Protein AF-A0A5E6NSV0-F1 (afdb_monomer_lite)

Foldseek 3Di:
DDPPFPWDWDDDVPDPDIFIDTPNHTCRVVCPDPVNVVVCVVQVVDPVSCVVCLVVLLVVQVDPPGDDDDDDCCCPPRCVPDPDDDDDDDDPVVVVVVD

pLDDT: mean 90.67, std 10.01, range [36.94, 98.0]

Structure (mmCIF, N/CA/C/O backbone):
data_AF-A0A5E6NSV0-F1
#
_entry.id   AF-A0A5E6NSV0-F1
#
loop_
_atom_site.group_PDB
_atom_site.id
_atom_site.type_symbol
_atom_site.label_atom_id
_atom_site.label_alt_id
_atom_site.label_comp_id
_atom_site.label_asym_id
_atom_site.label_entity_id
_atom_site.label_seq_id
_atom_site.pdbx_PDB_ins_code
_atom_site.Cartn_x
_atom_site.Cartn_y
_atom_site.Cartn_z
_atom_site.occupancy
_atom_site.B_iso_or_equiv
_atom_site.auth_seq_id
_atom_site.auth_comp_id
_atom_site.auth_asym_id
_atom_site.auth_atom_id
_atom_site.pdbx_PDB_model_num
ATOM 1 N N . MET A 1 1 ? -6.103 -15.842 -21.001 1.00 36.94 1 MET A N 1
ATOM 2 C CA . MET A 1 1 ? -7.440 -15.384 -20.567 1.00 36.94 1 MET A CA 1
ATOM 3 C C . MET A 1 1 ? -7.232 -14.337 -19.476 1.00 36.94 1 MET A C 1
ATOM 5 O O . MET A 1 1 ? -7.121 -14.690 -18.310 1.00 36.94 1 MET A O 1
ATOM 9 N N . HIS A 1 2 ? -7.031 -13.070 -19.852 1.00 44.72 2 HIS A N 1
ATOM 10 C CA . HIS A 1 2 ? -6.840 -11.993 -18.877 1.00 44.72 2 HIS A CA 1
ATOM 11 C C . HIS A 1 2 ? -8.201 -11.648 -18.278 1.00 44.72 2 HIS A C 1
ATOM 13 O O . HIS A 1 2 ? -8.993 -10.951 -18.903 1.00 44.72 2 HIS A O 1
ATOM 19 N N . LYS A 1 3 ? -8.507 -12.175 -17.089 1.00 56.59 3 LYS A N 1
ATOM 20 C CA . LYS A 1 3 ? -9.541 -11.556 -16.260 1.00 56.59 3 LYS A CA 1
ATOM 21 C C . LYS A 1 3 ? -8.995 -10.195 -15.840 1.00 56.59 3 LYS A C 1
ATOM 23 O O . LYS A 1 3 ? -8.009 -10.127 -15.109 1.00 56.59 3 LYS A O 1
ATOM 28 N N . THR A 1 4 ? -9.585 -9.131 -16.364 1.00 73.69 4 THR A N 1
ATOM 29 C CA . THR A 1 4 ? -9.330 -7.770 -15.899 1.00 73.69 4 THR A CA 1
ATOM 30 C C . THR A 1 4 ? -9.773 -7.682 -14.441 1.00 73.69 4 THR A C 1
ATOM 32 O O . THR A 1 4 ? -10.899 -8.052 -14.128 1.00 73.69 4 THR A O 1
ATOM 35 N N . LEU A 1 5 ? -8.883 -7.244 -13.549 1.00 84.06 5 LEU A N 1
ATOM 36 C CA . LEU A 1 5 ? -9.228 -6.966 -12.156 1.00 84.06 5 LEU A CA 1
ATOM 37 C C . LEU A 1 5 ? -10.027 -5.655 -12.114 1.00 84.06 5 LEU A C 1
ATOM 39 O O . LEU A 1 5 ? -9.441 -4.576 -12.277 1.00 84.06 5 LEU A O 1
ATOM 43 N N . ASP A 1 6 ? -11.344 -5.753 -11.939 1.00 90.50 6 ASP A N 1
ATOM 44 C CA . ASP A 1 6 ? -12.220 -4.601 -11.734 1.00 90.50 6 ASP A CA 1
ATOM 45 C C . ASP A 1 6 ? -12.112 -4.141 -10.277 1.00 90.50 6 ASP A C 1
ATOM 47 O O . ASP A 1 6 ? -12.783 -4.657 -9.388 1.00 90.50 6 ASP A O 1
ATOM 51 N N . LEU A 1 7 ? -11.189 -3.212 -10.031 1.00 90.81 7 LEU A N 1
ATOM 52 C CA . LEU A 1 7 ? -10.914 -2.641 -8.718 1.00 90.81 7 LEU A CA 1
ATOM 53 C C . LEU A 1 7 ? -11.049 -1.123 -8.803 1.00 90.81 7 LEU A C 1
ATOM 55 O O . LEU A 1 7 ? -10.271 -0.481 -9.516 1.00 90.81 7 LEU A O 1
ATOM 59 N N . THR A 1 8 ? -12.000 -0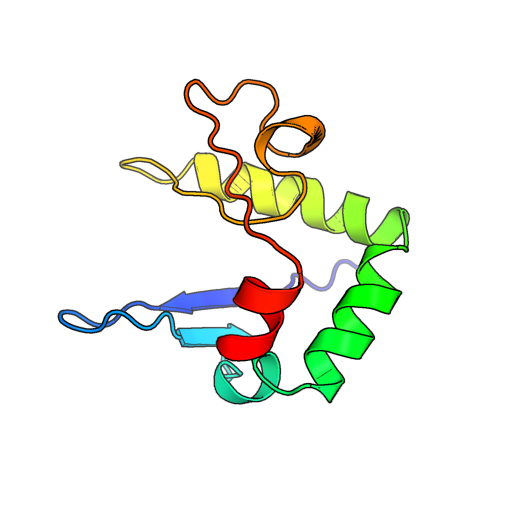.576 -8.049 1.00 91.50 8 THR A N 1
ATOM 60 C CA . THR A 1 8 ? -12.315 0.857 -8.004 1.00 91.50 8 THR A CA 1
ATOM 61 C C . THR A 1 8 ? -12.217 1.382 -6.574 1.00 91.50 8 THR A C 1
ATOM 63 O O . THR A 1 8 ? -12.624 0.713 -5.624 1.00 91.50 8 THR A O 1
ATOM 66 N N . PHE A 1 9 ? -11.710 2.604 -6.430 1.00 90.88 9 PHE A N 1
ATOM 67 C CA . 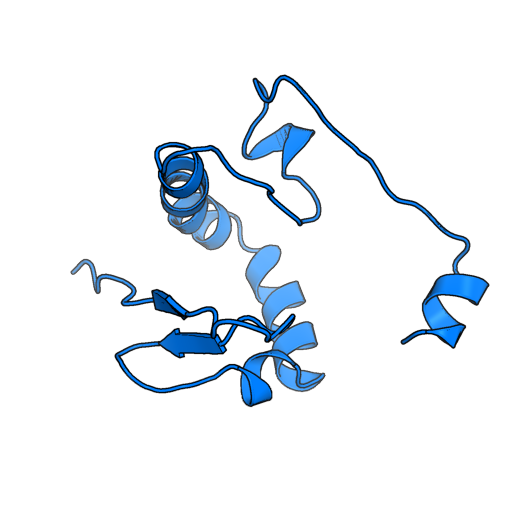PHE A 1 9 ? -11.620 3.325 -5.164 1.00 90.88 9 PHE A CA 1
ATOM 68 C C . PHE A 1 9 ? -12.581 4.510 -5.204 1.00 90.88 9 PHE A C 1
ATOM 70 O O . PHE A 1 9 ? -12.610 5.242 -6.194 1.00 90.88 9 PHE A O 1
ATOM 77 N N . LYS A 1 10 ? -13.380 4.689 -4.152 1.00 91.12 10 LYS A N 1
ATOM 78 C CA . LYS A 1 10 ? -14.298 5.823 -4.014 1.00 91.12 10 LYS A CA 1
ATOM 79 C C . LYS A 1 10 ? -14.011 6.565 -2.719 1.00 91.12 10 LYS A C 1
ATOM 81 O O . LYS A 1 10 ? -13.872 5.944 -1.668 1.00 91.12 10 LYS A O 1
ATOM 86 N N . THR A 1 11 ? -13.961 7.884 -2.811 1.00 87.25 11 THR A N 1
ATOM 87 C CA . THR A 1 11 ? -13.893 8.801 -1.673 1.00 87.25 11 THR A CA 1
ATOM 88 C C . THR A 1 11 ? -15.190 9.594 -1.625 1.00 87.25 11 THR A C 1
ATOM 90 O O . THR A 1 11 ? -15.645 10.080 -2.662 1.00 87.25 11 THR A O 1
ATOM 93 N N . GLU A 1 12 ? -15.788 9.713 -0.446 1.00 84.38 12 GLU A N 1
ATOM 94 C CA . GLU A 1 12 ? -16.966 10.558 -0.235 1.00 84.38 12 GLU A CA 1
ATOM 95 C C . GLU A 1 12 ? -16.528 11.936 0.264 1.00 84.38 12 GLU A C 1
ATOM 97 O O . GLU A 1 12 ? -15.574 12.054 1.035 1.00 84.38 12 GLU A O 1
ATOM 102 N N . GLU A 1 13 ? -17.206 12.987 -0.191 1.00 81.50 13 GLU A N 1
ATOM 103 C CA . GLU A 1 13 ? -16.906 14.356 0.225 1.00 81.50 13 GLU A CA 1
ATOM 104 C C . GLU A 1 13 ? -17.128 14.499 1.740 1.00 81.50 13 GLU A C 1
ATOM 106 O O . GLU A 1 13 ? -18.204 14.198 2.254 1.00 81.50 13 GLU A O 1
ATOM 111 N N . GLY A 1 14 ? -16.083 14.904 2.468 1.00 77.88 14 GLY A N 1
ATOM 112 C CA . GLY A 1 14 ? -16.094 14.984 3.934 1.00 77.88 14 GLY A CA 1
ATOM 113 C C . GLY A 1 14 ? -15.734 13.687 4.673 1.00 77.88 14 GLY A C 1
ATOM 114 O O . GLY A 1 14 ? -15.721 13.692 5.902 1.00 77.88 14 GLY A O 1
ATOM 115 N N . SER A 1 15 ? -15.411 12.599 3.966 1.00 81.12 15 SER A N 1
ATOM 116 C CA . SER A 1 15 ? -14.937 11.346 4.565 1.00 81.12 15 SER A CA 1
ATOM 117 C C . SER A 1 15 ? -13.426 11.181 4.403 1.00 81.12 15 SER A C 1
ATOM 119 O O . SER A 1 15 ? -12.886 11.321 3.307 1.00 81.12 15 SER A O 1
ATOM 121 N N . GLU A 1 16 ? -12.742 10.803 5.484 1.00 77.81 16 GLU A N 1
ATOM 122 C CA . GLU A 1 16 ? -11.330 10.388 5.447 1.00 77.81 16 GLU A CA 1
ATOM 123 C C . GLU A 1 16 ? -11.157 8.935 4.965 1.00 77.81 16 GLU A C 1
ATOM 125 O O . GLU A 1 16 ? -10.039 8.453 4.775 1.00 77.81 16 GLU A O 1
ATOM 130 N N . LEU A 1 17 ? -12.260 8.205 4.771 1.00 82.19 17 LEU A N 1
ATOM 131 C CA . LEU A 1 17 ? -12.234 6.788 4.434 1.00 82.19 17 LEU A CA 1
ATOM 132 C C . LEU A 1 17 ? -12.367 6.559 2.928 1.00 82.19 17 LEU A C 1
ATOM 134 O O . LEU A 1 17 ? -13.301 7.021 2.273 1.00 82.19 17 LEU A O 1
ATOM 138 N N . VAL A 1 18 ? -11.458 5.740 2.400 1.00 90.12 18 VAL A N 1
ATOM 139 C CA . VAL A 1 18 ? -11.536 5.203 1.040 1.00 90.12 18 VAL A CA 1
ATOM 140 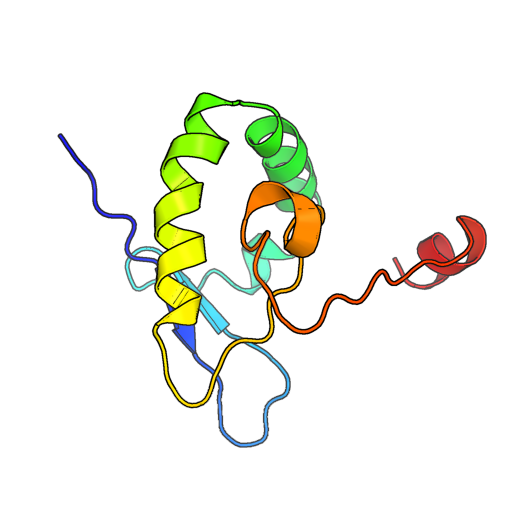C C . VAL A 1 18 ? -12.366 3.920 1.050 1.00 90.12 18 VAL A C 1
ATOM 142 O O . VAL A 1 18 ? -12.031 2.958 1.748 1.00 90.12 18 VAL A O 1
ATOM 145 N N . SER A 1 19 ? -13.417 3.889 0.234 1.00 93.88 19 SER A N 1
ATOM 146 C CA . SER A 1 19 ? -14.200 2.683 -0.034 1.00 93.88 19 SER A CA 1
ATOM 147 C C . SER A 1 19 ? -13.618 1.923 -1.222 1.00 93.88 19 SER A C 1
ATOM 149 O O . SER A 1 19 ? -13.329 2.511 -2.269 1.00 93.88 19 SER A O 1
ATOM 151 N N . VAL A 1 20 ? -13.456 0.610 -1.072 1.00 94.81 20 VAL A N 1
ATOM 152 C CA . VAL A 1 20 ? -12.842 -0.260 -2.083 1.00 94.81 20 VAL A CA 1
ATOM 153 C C . VAL A 1 20 ? -13.896 -1.183 -2.673 1.00 94.81 20 VAL A C 1
ATOM 155 O O . VAL A 1 20 ? -14.586 -1.891 -1.939 1.00 94.81 20 VAL A O 1
ATOM 158 N N . PHE A 1 21 ? -13.991 -1.202 -4.000 1.00 95.75 21 PHE A N 1
ATOM 159 C CA . PHE A 1 21 ? -14.921 -2.039 -4.750 1.00 95.75 21 PHE A CA 1
ATOM 160 C C . PHE A 1 21 ? -14.157 -3.034 -5.621 1.00 95.75 21 PHE A C 1
ATOM 162 O O . PHE A 1 21 ? -13.284 -2.624 -6.383 1.00 95.75 21 PHE A O 1
ATOM 169 N N . LEU A 1 22 ? -14.513 -4.316 -5.528 1.00 95.06 22 LEU A N 1
ATOM 170 C CA . LEU A 1 22 ? -14.014 -5.401 -6.373 1.00 95.06 22 LEU A CA 1
ATOM 171 C C . LEU A 1 22 ? -15.190 -6.027 -7.129 1.00 95.06 22 LEU A C 1
ATOM 173 O O . LEU A 1 22 ? -16.159 -6.455 -6.499 1.00 95.06 22 LEU A O 1
ATOM 177 N N . ASP A 1 23 ? -15.110 -6.076 -8.458 1.00 94.62 23 ASP A N 1
ATOM 178 C CA . ASP A 1 23 ? -16.183 -6.564 -9.338 1.00 94.62 23 ASP A CA 1
ATOM 179 C C . ASP A 1 23 ? -17.542 -5.907 -9.001 1.00 94.62 23 ASP A C 1
ATOM 181 O O . ASP A 1 23 ? -18.572 -6.568 -8.823 1.00 94.62 23 ASP A O 1
ATOM 185 N N . GLY A 1 24 ? -17.520 -4.584 -8.801 1.00 94.38 24 GLY A N 1
ATOM 186 C CA . GLY A 1 24 ? -18.678 -3.775 -8.402 1.00 94.38 24 GLY A CA 1
ATOM 187 C C . GLY A 1 24 ? -19.184 -3.967 -6.963 1.00 94.38 24 GLY A C 1
ATOM 188 O O . GLY A 1 24 ? -20.137 -3.293 -6.571 1.00 94.38 24 GLY A O 1
ATOM 189 N N . ARG A 1 25 ? -18.574 -4.842 -6.152 1.00 95.88 25 ARG A N 1
ATOM 190 C CA . ARG A 1 25 ? -18.979 -5.105 -4.758 1.00 95.88 25 ARG A CA 1
ATOM 191 C C . ARG A 1 25 ? -18.068 -4.390 -3.777 1.00 95.88 25 ARG A C 1
ATOM 193 O O . ARG A 1 25 ? -16.851 -4.474 -3.900 1.00 95.88 25 ARG A O 1
ATOM 200 N N . GLU A 1 26 ? -18.644 -3.730 -2.780 1.00 95.88 26 GLU A N 1
ATOM 201 C CA . GLU A 1 26 ? -17.856 -3.097 -1.724 1.00 95.88 26 GLU A CA 1
ATOM 202 C C . GLU A 1 26 ? -17.188 -4.160 -0.833 1.00 95.88 26 GLU A C 1
ATOM 204 O O . GLU A 1 26 ? -17.854 -5.052 -0.305 1.00 95.88 26 GLU A O 1
ATOM 209 N N . VAL A 1 27 ? -15.868 -4.065 -0.661 1.00 96.38 27 VAL A N 1
ATOM 210 C CA . VAL A 1 27 ? -15.040 -5.023 0.098 1.00 96.38 27 VAL A CA 1
ATOM 211 C C . VAL A 1 27 ? -14.210 -4.360 1.204 1.00 96.38 27 VAL A C 1
ATOM 213 O O . VAL A 1 27 ? -13.413 -5.030 1.862 1.00 96.38 27 VAL A O 1
ATOM 216 N N . SER A 1 28 ? -14.409 -3.061 1.456 1.00 94.44 28 SER A N 1
ATOM 217 C CA . SER A 1 28 ? -13.625 -2.235 2.390 1.00 94.44 28 SER A CA 1
ATOM 218 C C . SER A 1 28 ? -13.446 -2.879 3.771 1.00 94.44 28 SER A C 1
ATOM 220 O O . SER A 1 28 ? -12.341 -2.914 4.308 1.00 94.44 28 SER A O 1
ATOM 222 N N . LYS A 1 29 ? -14.528 -3.426 4.343 1.00 93.88 29 LYS A N 1
ATOM 223 C CA . LYS A 1 29 ? -14.507 -4.066 5.670 1.00 93.88 29 LYS A CA 1
ATOM 224 C C . LYS A 1 29 ? -13.740 -5.385 5.668 1.00 93.88 29 LYS A C 1
ATOM 226 O O . LYS A 1 29 ? -12.967 -5.640 6.582 1.00 93.88 29 LYS A O 1
ATOM 231 N N . THR A 1 30 ? -13.919 -6.203 4.633 1.00 95.50 30 THR A N 1
ATOM 232 C CA . THR A 1 30 ? -13.233 -7.495 4.502 1.00 95.50 30 THR A CA 1
ATOM 233 C C . THR A 1 30 ? -11.723 -7.307 4.406 1.00 95.50 30 THR A C 1
ATOM 235 O O . THR A 1 30 ? -10.982 -8.017 5.081 1.00 95.50 30 THR A O 1
ATOM 238 N N . LEU A 1 31 ? -11.266 -6.302 3.652 1.00 93.62 31 LEU A N 1
ATOM 239 C CA . LEU A 1 31 ? -9.839 -5.996 3.502 1.00 93.62 31 LEU A CA 1
ATOM 240 C C . LEU A 1 31 ? -9.141 -5.632 4.822 1.00 93.62 31 LEU A C 1
ATOM 242 O O . LEU A 1 31 ? -7.932 -5.809 4.924 1.00 93.62 31 LEU A O 1
ATOM 246 N N . ARG A 1 32 ? -9.888 -5.164 5.832 1.00 91.38 32 ARG A N 1
ATOM 247 C CA . ARG A 1 32 ? -9.365 -4.779 7.156 1.00 91.38 32 ARG A CA 1
ATOM 248 C C . ARG A 1 32 ? -9.361 -5.919 8.178 1.00 91.38 32 ARG A C 1
ATOM 250 O O . ARG A 1 32 ? -9.024 -5.699 9.333 1.00 91.38 32 ARG A O 1
ATOM 257 N N . THR A 1 33 ? -9.755 -7.126 7.778 1.00 95.38 33 THR A N 1
ATOM 258 C CA . THR A 1 33 ? -9.718 -8.296 8.665 1.00 95.38 33 THR A CA 1
ATOM 259 C C . THR A 1 33 ? -8.302 -8.852 8.790 1.00 95.38 33 THR A C 1
ATOM 261 O O . THR A 1 33 ? -7.558 -8.893 7.807 1.00 95.38 33 THR A O 1
ATOM 264 N N . GLU A 1 34 ? -7.960 -9.363 9.974 1.00 93.75 34 GLU A N 1
ATOM 265 C CA . GLU A 1 34 ? -6.681 -10.039 10.240 1.00 93.75 34 GLU A CA 1
ATOM 266 C C . GLU A 1 34 ? -6.418 -11.165 9.231 1.00 93.75 34 GLU A C 1
ATOM 268 O O . GLU A 1 34 ? -5.368 -11.205 8.594 1.00 93.75 34 GLU A O 1
ATOM 273 N N . GLN A 1 35 ? -7.429 -12.002 8.974 1.00 95.88 35 GLN A N 1
ATOM 274 C CA . GLN A 1 35 ? -7.361 -13.087 7.994 1.00 95.88 35 GLN A CA 1
ATOM 275 C C . GLN A 1 35 ? -6.944 -12.602 6.595 1.00 95.88 35 GLN A C 1
ATOM 277 O O . GLN A 1 35 ? -6.153 -13.258 5.910 1.00 95.88 35 GLN A O 1
ATOM 282 N N . THR A 1 36 ? -7.472 -11.456 6.153 1.00 96.06 36 THR A N 1
ATOM 283 C CA . THR A 1 36 ? -7.112 -10.892 4.846 1.00 96.06 36 THR A CA 1
ATOM 284 C C . THR A 1 36 ? -5.693 -10.331 4.863 1.00 96.06 36 THR A C 1
ATOM 286 O O . THR A 1 36 ? -4.951 -10.552 3.905 1.00 96.06 36 THR A O 1
ATOM 289 N N . GLY A 1 37 ? -5.280 -9.686 5.959 1.00 93.81 37 GLY A N 1
ATOM 290 C CA . GLY A 1 37 ? -3.908 -9.207 6.153 1.00 93.81 37 GLY A CA 1
ATOM 291 C C . GLY A 1 37 ? -2.870 -10.335 6.123 1.00 93.81 37 GLY A C 1
ATOM 292 O O . GLY A 1 37 ? -1.874 -10.248 5.398 1.00 93.81 37 GLY A O 1
ATOM 293 N N . GLU A 1 38 ? -3.128 -11.437 6.830 1.00 95.00 38 GLU A N 1
ATOM 294 C CA . GLU A 1 38 ? -2.262 -12.621 6.816 1.00 95.00 38 GLU A CA 1
ATOM 295 C C . GLU A 1 38 ? -2.130 -13.225 5.414 1.00 95.00 38 GLU A C 1
ATOM 297 O O . GLU A 1 38 ? -1.030 -13.576 4.970 1.00 95.00 38 GLU A O 1
ATOM 302 N N . MET A 1 39 ? -3.251 -13.348 4.697 1.00 96.31 39 MET A N 1
ATOM 303 C CA . MET A 1 39 ? -3.258 -13.885 3.339 1.00 96.31 39 MET A CA 1
ATOM 304 C C . MET A 1 39 ? -2.516 -12.958 2.371 1.00 96.31 39 MET A C 1
ATOM 306 O O . MET A 1 39 ? -1.725 -13.431 1.552 1.00 96.31 39 MET A O 1
ATOM 310 N N . ALA A 1 40 ? -2.712 -11.643 2.493 1.00 94.38 40 ALA A N 1
ATOM 311 C CA . ALA A 1 40 ? -2.009 -10.649 1.692 1.00 94.38 40 ALA A CA 1
ATOM 312 C C . ALA A 1 40 ? -0.490 -10.740 1.892 1.00 94.38 40 ALA A C 1
ATOM 314 O O . ALA A 1 40 ? 0.246 -10.720 0.908 1.00 94.38 40 ALA A O 1
ATOM 315 N N . SER A 1 41 ? -0.022 -10.930 3.131 1.00 92.50 41 SER A N 1
ATOM 316 C CA . SER A 1 41 ? 1.401 -11.130 3.439 1.00 92.50 41 SER A CA 1
ATOM 317 C C . SER A 1 41 ? 1.984 -12.350 2.711 1.00 92.50 41 SER A C 1
ATOM 319 O O . SER A 1 41 ? 3.021 -12.253 2.050 1.00 92.50 41 SER A O 1
ATOM 321 N N . LYS A 1 42 ? 1.271 -13.485 2.740 1.00 95.69 42 LYS A N 1
ATOM 322 C CA . LYS A 1 42 ? 1.681 -14.721 2.046 1.00 95.69 42 LYS A CA 1
ATOM 323 C C . LYS A 1 42 ? 1.706 -14.544 0.524 1.00 95.69 42 LYS A C 1
ATOM 325 O O . LYS A 1 42 ? 2.664 -14.951 -0.130 1.00 95.69 42 LYS A O 1
ATOM 330 N N . ILE A 1 43 ? 0.675 -13.918 -0.044 1.00 95.12 43 ILE A N 1
ATOM 331 C CA . ILE A 1 43 ? 0.550 -13.700 -1.494 1.00 95.12 43 ILE A CA 1
ATOM 332 C C . ILE A 1 43 ? 1.587 -12.687 -1.999 1.00 95.12 43 ILE A C 1
ATOM 334 O O . ILE A 1 43 ? 2.150 -12.874 -3.078 1.00 95.12 43 ILE A O 1
ATOM 338 N N . ALA A 1 44 ? 1.885 -11.642 -1.223 1.00 92.25 44 ALA A N 1
ATOM 339 C CA . ALA A 1 44 ? 2.830 -10.592 -1.600 1.00 92.25 44 ALA A CA 1
ATOM 340 C C . ALA A 1 44 ? 4.277 -11.090 -1.737 1.00 92.25 44 ALA A C 1
ATOM 342 O O . ALA A 1 44 ? 5.075 -10.420 -2.391 1.00 92.25 44 ALA A O 1
ATOM 343 N N . ALA A 1 45 ? 4.622 -12.253 -1.174 1.00 94.31 45 ALA A N 1
ATOM 344 C CA . ALA A 1 45 ? 5.917 -12.901 -1.382 1.00 94.31 45 ALA A CA 1
ATOM 345 C C . ALA A 1 45 ? 6.040 -13.581 -2.764 1.00 94.31 45 ALA A C 1
ATOM 347 O O . ALA A 1 45 ? 7.144 -13.903 -3.206 1.00 94.31 45 ALA A O 1
ATOM 348 N N . ILE A 1 46 ? 4.927 -13.793 -3.475 1.00 96.06 46 ILE A N 1
ATOM 349 C CA . ILE A 1 46 ? 4.909 -14.484 -4.766 1.00 96.06 46 ILE A CA 1
ATOM 350 C C . ILE A 1 46 ? 5.301 -13.505 -5.881 1.00 96.06 46 ILE A C 1
ATOM 352 O O . ILE A 1 46 ? 4.522 -12.640 -6.285 1.00 96.06 46 ILE A O 1
ATOM 356 N N . GLY A 1 47 ? 6.506 -13.674 -6.434 1.00 93.75 47 GLY A N 1
ATOM 357 C CA . GLY A 1 47 ? 7.081 -12.760 -7.431 1.00 93.75 47 GLY A CA 1
ATOM 358 C C . GLY A 1 47 ? 6.204 -12.521 -8.666 1.00 93.75 47 GLY A C 1
ATOM 359 O O . GLY A 1 47 ? 6.053 -11.380 -9.097 1.00 93.75 47 GLY A O 1
ATOM 360 N N . VAL A 1 48 ? 5.558 -13.564 -9.200 1.00 93.38 48 VAL A N 1
ATOM 361 C CA . VAL A 1 48 ? 4.667 -13.422 -10.369 1.00 93.38 48 VAL A CA 1
ATOM 362 C C . VAL A 1 48 ? 3.419 -12.589 -10.067 1.00 93.38 48 VAL A C 1
ATOM 364 O O . VAL A 1 48 ? 2.950 -11.861 -10.938 1.00 93.38 48 VAL A O 1
ATOM 367 N N . VAL A 1 49 ? 2.914 -12.629 -8.829 1.00 92.19 49 VAL A N 1
ATOM 368 C CA . VAL A 1 49 ? 1.780 -11.795 -8.407 1.00 92.19 49 VAL A CA 1
ATOM 369 C C . VAL A 1 49 ? 2.216 -10.336 -8.313 1.00 92.19 49 VAL A C 1
ATOM 371 O O . VAL A 1 49 ? 1.545 -9.459 -8.854 1.00 92.19 49 VAL A O 1
ATOM 374 N N . ARG A 1 50 ? 3.383 -10.075 -7.708 1.00 93.94 50 ARG A N 1
ATOM 375 C CA . ARG A 1 50 ? 3.965 -8.725 -7.643 1.00 93.94 50 ARG A CA 1
ATOM 376 C C . ARG A 1 50 ? 4.165 -8.133 -9.038 1.00 93.94 50 ARG A C 1
ATOM 378 O O . ARG A 1 50 ? 3.757 -7.001 -9.285 1.00 93.94 50 ARG A O 1
ATOM 385 N N . GLY A 1 51 ? 4.737 -8.913 -9.958 1.00 92.31 51 GLY A N 1
ATOM 386 C CA . GLY A 1 51 ? 4.949 -8.500 -11.346 1.00 92.31 51 GLY A CA 1
ATOM 387 C C . GLY A 1 51 ? 3.643 -8.156 -12.065 1.00 92.31 51 GLY A C 1
ATOM 388 O O . GLY A 1 51 ? 3.570 -7.134 -12.744 1.00 92.31 51 GLY A O 1
ATOM 389 N N . ALA A 1 52 ? 2.587 -8.948 -11.855 1.00 90.81 52 ALA A N 1
ATOM 390 C CA . ALA A 1 52 ? 1.272 -8.684 -12.438 1.00 90.81 52 ALA A CA 1
ATOM 391 C C . ALA A 1 52 ? 0.618 -7.389 -11.911 1.00 90.81 52 ALA A C 1
ATOM 393 O O . ALA A 1 52 ? -0.131 -6.740 -12.641 1.00 90.81 52 ALA A O 1
ATOM 394 N N . LEU A 1 53 ? 0.904 -6.997 -10.665 1.00 92.88 53 LEU A N 1
ATOM 395 C CA . LEU A 1 53 ? 0.352 -5.789 -10.040 1.00 92.88 53 LEU A CA 1
ATOM 396 C C . LEU A 1 53 ? 1.204 -4.532 -10.258 1.00 92.88 53 LEU A C 1
ATOM 398 O O . LEU A 1 53 ? 0.705 -3.428 -10.041 1.00 92.88 53 LEU A O 1
ATOM 402 N N . LEU A 1 54 ? 2.472 -4.666 -10.658 1.00 93.81 54 LEU A N 1
ATOM 403 C CA . LEU A 1 54 ? 3.403 -3.538 -10.771 1.00 93.81 54 LEU A CA 1
ATOM 404 C C . LEU A 1 54 ? 2.905 -2.480 -11.759 1.00 93.81 54 LEU A C 1
ATOM 406 O O . LEU A 1 54 ? 2.775 -1.312 -11.399 1.00 93.81 54 LEU A O 1
ATOM 410 N N . LYS A 1 55 ? 2.563 -2.901 -12.984 1.00 91.50 55 LYS A N 1
ATOM 411 C CA . LYS A 1 55 ? 2.081 -1.977 -14.018 1.00 91.50 55 LYS A CA 1
ATOM 412 C C . LYS A 1 55 ? 0.809 -1.257 -13.570 1.00 91.50 55 LYS A C 1
ATOM 414 O O . LYS A 1 55 ? 0.725 -0.042 -13.690 1.00 91.50 55 LYS A O 1
ATOM 419 N N . ARG A 1 56 ? -0.122 -1.992 -12.951 1.00 89.81 56 ARG A N 1
ATOM 420 C CA . ARG A 1 56 ? -1.360 -1.416 -12.417 1.00 89.81 56 ARG A CA 1
ATOM 421 C C . ARG A 1 56 ? -1.082 -0.316 -11.394 1.00 89.81 56 ARG A C 1
ATOM 423 O O . ARG A 1 56 ? -1.723 0.720 -11.461 1.00 89.81 56 ARG A O 1
ATOM 430 N N . GLN A 1 57 ? -0.152 -0.530 -10.463 1.00 94.06 57 GLN A N 1
ATOM 431 C CA . GLN A 1 57 ? 0.223 0.491 -9.478 1.00 94.06 57 GLN A CA 1
ATOM 432 C C . GLN A 1 57 ? 0.827 1.723 -10.157 1.00 94.06 57 GLN A C 1
ATOM 434 O O . GLN A 1 57 ? 0.434 2.841 -9.847 1.00 94.06 57 GLN A O 1
ATOM 439 N N . GLN A 1 58 ? 1.722 1.525 -11.126 1.00 94.69 58 GLN A N 1
ATOM 440 C CA . GLN A 1 58 ? 2.347 2.626 -11.863 1.00 94.69 58 GLN A CA 1
ATOM 441 C C . GLN A 1 58 ? 1.339 3.472 -12.648 1.00 94.69 58 GLN A C 1
ATOM 443 O O . GLN A 1 58 ? 1.510 4.687 -12.759 1.00 94.69 58 GLN A O 1
ATOM 448 N N . ASP A 1 59 ? 0.268 2.854 -13.147 1.00 92.50 59 ASP A N 1
ATOM 449 C CA . ASP A 1 59 ? -0.789 3.555 -13.876 1.00 92.50 59 ASP A CA 1
ATOM 450 C C . ASP A 1 59 ? -1.553 4.559 -12.991 1.00 92.50 59 ASP A C 1
ATOM 452 O O . ASP A 1 59 ? -2.039 5.563 -13.507 1.00 92.50 59 ASP A O 1
ATOM 456 N N . PHE A 1 60 ? -1.579 4.386 -11.659 1.00 90.81 60 PHE A N 1
ATOM 457 C CA . PHE A 1 60 ? -2.177 5.382 -10.755 1.00 90.81 60 PHE A CA 1
ATOM 458 C C . PHE A 1 60 ? -1.446 6.726 -10.777 1.00 90.81 60 PHE A C 1
ATOM 460 O O . PHE A 1 60 ? -2.079 7.755 -10.554 1.00 90.81 60 PHE A O 1
ATOM 467 N N . ALA A 1 61 ? -0.140 6.740 -11.063 1.00 92.31 61 ALA A N 1
ATOM 468 C CA . ALA A 1 61 ? 0.635 7.980 -11.115 1.00 92.31 61 ALA A CA 1
ATOM 469 C C . ALA A 1 61 ? 0.332 8.826 -12.362 1.00 92.31 61 ALA A C 1
ATOM 471 O O . ALA A 1 61 ? 0.763 9.972 -12.433 1.00 92.31 61 ALA A O 1
ATOM 472 N N . GLN A 1 62 ? -0.402 8.279 -13.339 1.00 90.00 62 GLN A N 1
ATOM 473 C CA . GLN A 1 62 ? -0.852 9.029 -14.516 1.00 90.00 62 GLN A CA 1
ATOM 474 C C . GLN A 1 62 ? -2.076 9.908 -14.219 1.00 90.00 62 GLN A C 1
ATOM 476 O O . GLN A 1 62 ? -2.427 10.766 -15.029 1.00 90.00 62 GLN A O 1
ATOM 481 N N . ASN A 1 63 ? -2.736 9.702 -13.075 1.00 86.31 63 ASN A N 1
ATOM 482 C CA . ASN A 1 63 ? -3.894 10.492 -12.681 1.00 86.31 63 ASN A CA 1
ATOM 483 C C . ASN A 1 63 ? -3.469 11.881 -12.189 1.00 86.31 63 ASN A C 1
ATOM 485 O O . ASN A 1 63 ? -2.481 12.038 -11.469 1.00 86.31 63 ASN A O 1
ATOM 489 N N . THR A 1 64 ? -4.250 12.896 -12.549 1.00 87.31 64 THR A N 1
ATOM 490 C CA . THR A 1 64 ? -4.070 14.270 -12.075 1.00 87.31 64 THR A CA 1
ATOM 491 C C . THR A 1 64 ? -4.843 14.507 -10.770 1.00 87.31 64 THR A C 1
ATOM 493 O O . THR A 1 64 ? -5.846 13.836 -10.523 1.00 87.31 64 THR A O 1
ATOM 496 N N . PRO A 1 65 ? -4.413 15.459 -9.916 1.00 92.00 65 PRO A N 1
ATOM 497 C CA . PRO A 1 65 ? -3.236 16.331 -10.048 1.00 92.00 65 PRO A CA 1
ATOM 498 C C . PRO A 1 65 ? -1.911 15.677 -9.610 1.00 92.00 65 PRO A C 1
ATOM 500 O O . PRO A 1 65 ? -0.860 16.304 -9.715 1.00 92.00 65 PRO A O 1
ATOM 503 N N . GLY A 1 66 ? -1.950 14.440 -9.120 1.00 90.69 66 GLY A N 1
ATOM 504 C CA . GLY A 1 66 ? -0.793 13.687 -8.648 1.00 90.69 66 GLY A CA 1
ATOM 505 C C . GLY A 1 66 ? -1.224 12.495 -7.793 1.00 90.69 66 GLY A C 1
ATOM 506 O O . GLY A 1 66 ? -2.416 12.221 -7.657 1.00 90.69 66 GLY A O 1
ATOM 507 N N . LEU A 1 67 ? -0.255 11.797 -7.198 1.00 93.94 67 LEU A N 1
ATOM 508 C CA . LEU A 1 67 ? -0.490 10.587 -6.410 1.00 93.94 67 LEU A CA 1
ATOM 509 C C . LEU A 1 67 ? 0.297 10.618 -5.097 1.00 93.94 67 LEU A C 1
ATOM 511 O O . LEU A 1 67 ? 1.504 10.856 -5.097 1.00 93.94 67 LEU A O 1
ATOM 515 N N . VAL A 1 68 ? -0.380 10.282 -3.998 1.00 93.69 68 VAL A N 1
ATOM 516 C CA . VAL A 1 68 ? 0.262 9.811 -2.765 1.00 93.69 68 VAL A CA 1
ATOM 517 C C . VAL A 1 68 ? 0.175 8.288 -2.764 1.00 93.69 68 VAL A C 1
ATOM 519 O O . VAL A 1 68 ? -0.919 7.733 -2.826 1.00 93.69 68 VAL A O 1
ATOM 522 N N . ALA A 1 69 ? 1.326 7.616 -2.735 1.00 95.38 69 ALA A N 1
ATOM 523 C CA . ALA A 1 69 ? 1.411 6.160 -2.725 1.00 95.38 69 ALA A CA 1
ATOM 524 C C . ALA A 1 69 ? 1.931 5.673 -1.368 1.00 95.38 69 ALA A C 1
ATOM 526 O O . ALA A 1 69 ? 3.067 5.973 -0.999 1.00 95.38 69 ALA A O 1
ATOM 527 N N . ASP A 1 70 ? 1.106 4.908 -0.654 1.00 94.94 70 ASP A N 1
ATOM 528 C CA . ASP A 1 70 ? 1.460 4.256 0.609 1.00 94.94 70 ASP A CA 1
ATOM 529 C C . ASP A 1 70 ? 1.737 2.759 0.384 1.00 94.94 70 ASP A C 1
ATOM 531 O O . ASP A 1 70 ? 1.024 2.078 -0.359 1.00 94.94 70 ASP A O 1
ATOM 535 N N . GLY A 1 71 ? 2.802 2.248 0.999 1.00 94.25 71 GLY A N 1
ATOM 536 C CA . GLY A 1 71 ? 3.228 0.859 0.887 1.00 94.25 71 GLY A CA 1
ATOM 537 C C . GLY A 1 71 ? 4.687 0.635 1.294 1.00 94.25 71 GLY A C 1
ATOM 538 O O . GLY A 1 71 ? 5.412 1.558 1.657 1.00 94.25 71 GLY A O 1
ATOM 539 N N . ARG A 1 72 ? 5.149 -0.621 1.228 1.00 94.75 72 ARG A N 1
ATOM 540 C CA . ARG A 1 72 ? 6.478 -1.009 1.748 1.00 94.75 72 ARG A CA 1
ATOM 541 C C . ARG A 1 72 ? 7.653 -0.669 0.830 1.00 94.75 72 ARG A C 1
ATOM 543 O O . ARG A 1 72 ? 8.764 -0.483 1.311 1.00 94.75 72 ARG A O 1
ATOM 550 N N . ASP A 1 73 ? 7.424 -0.627 -0.475 1.00 96.06 73 ASP A N 1
ATOM 551 C CA . ASP A 1 73 ? 8.460 -0.546 -1.511 1.00 96.06 73 ASP A CA 1
ATOM 552 C C . ASP A 1 73 ? 8.114 0.460 -2.620 1.00 96.06 73 ASP A C 1
ATOM 554 O O . ASP A 1 73 ? 8.628 0.391 -3.741 1.00 96.06 73 ASP A O 1
ATOM 558 N N . MET A 1 74 ? 7.263 1.437 -2.295 1.00 97.75 74 MET A N 1
ATOM 559 C CA . MET A 1 74 ? 6.809 2.455 -3.243 1.00 97.75 74 MET A CA 1
ATOM 560 C C . MET A 1 74 ? 7.981 3.251 -3.822 1.00 97.75 74 MET A C 1
ATOM 562 O O . MET A 1 74 ? 8.072 3.410 -5.032 1.00 97.75 74 MET A O 1
ATOM 566 N N . GLY A 1 75 ? 8.922 3.697 -2.984 1.00 97.06 75 GLY A N 1
ATOM 567 C CA . GLY A 1 75 ? 10.061 4.514 -3.422 1.00 97.06 75 GLY A CA 1
ATOM 568 C C . GLY A 1 75 ? 11.283 3.737 -3.932 1.00 97.06 75 GLY A C 1
ATOM 569 O O . GLY A 1 75 ? 12.211 4.357 -4.458 1.00 97.06 75 GLY A O 1
ATOM 570 N N . THR A 1 76 ? 11.320 2.413 -3.755 1.00 97.00 76 THR A N 1
ATOM 571 C CA . THR A 1 76 ? 12.479 1.560 -4.089 1.00 97.00 76 THR A CA 1
ATOM 572 C C . THR A 1 76 ? 12.221 0.615 -5.257 1.00 97.00 76 THR A C 1
ATOM 574 O O . THR A 1 76 ? 13.174 0.228 -5.926 1.00 97.00 76 THR A O 1
ATOM 577 N N . VAL A 1 77 ? 10.96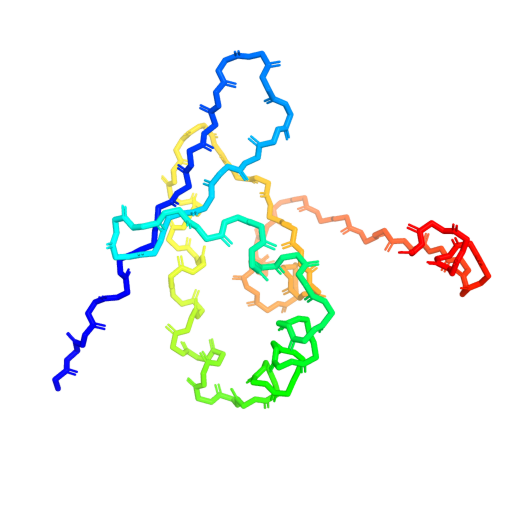0 0.255 -5.519 1.00 96.25 77 VAL A N 1
ATOM 578 C CA . VAL A 1 77 ? 10.581 -0.686 -6.585 1.00 96.25 77 VAL A CA 1
ATOM 579 C C . VAL A 1 77 ? 9.528 -0.087 -7.512 1.00 96.25 77 VAL A C 1
ATOM 581 O O . VAL A 1 77 ? 9.699 -0.125 -8.728 1.00 96.25 77 VAL A O 1
ATOM 584 N N . VAL A 1 78 ? 8.435 0.460 -6.968 1.00 97.25 78 VAL A N 1
ATOM 585 C CA . VAL A 1 78 ? 7.277 0.855 -7.793 1.00 97.25 78 VAL A CA 1
ATOM 586 C C . VAL A 1 78 ? 7.517 2.182 -8.521 1.00 97.25 78 VAL A C 1
ATOM 588 O O . VAL A 1 78 ? 7.344 2.259 -9.739 1.00 97.25 78 VAL A O 1
ATOM 591 N N . PHE A 1 79 ? 7.964 3.199 -7.785 1.00 97.56 79 PHE A N 1
ATOM 592 C CA . PHE A 1 79 ? 8.191 4.574 -8.233 1.00 97.56 79 PHE A CA 1
ATOM 593 C C . PHE A 1 79 ? 9.615 5.025 -7.884 1.00 97.56 79 PHE A C 1
ATOM 595 O O . PHE A 1 79 ? 9.841 5.913 -7.059 1.00 97.56 79 PHE A O 1
ATOM 602 N N . VAL A 1 80 ? 10.606 4.394 -8.516 1.00 97.19 80 VAL A N 1
ATOM 603 C CA . VAL A 1 80 ? 12.032 4.704 -8.293 1.00 97.19 80 VAL A CA 1
ATOM 604 C C . VAL A 1 80 ? 12.356 6.165 -8.627 1.00 97.19 80 VAL A C 1
ATOM 606 O O . VAL A 1 80 ? 13.140 6.788 -7.918 1.00 97.19 80 VAL A O 1
ATOM 609 N N . GLU A 1 81 ? 11.669 6.744 -9.608 1.00 96.06 81 GLU A N 1
ATOM 610 C CA . GLU A 1 81 ? 11.849 8.138 -10.038 1.00 96.06 81 GLU A CA 1
ATOM 611 C C . GLU A 1 81 ? 10.939 9.137 -9.292 1.00 96.06 81 GLU A C 1
ATOM 613 O O . GLU A 1 81 ? 10.810 10.286 -9.711 1.00 96.06 81 GLU A O 1
ATOM 618 N N . ALA A 1 82 ? 10.265 8.726 -8.206 1.00 97.12 82 ALA A N 1
ATOM 619 C CA . ALA A 1 82 ? 9.413 9.638 -7.441 1.00 97.12 82 ALA A CA 1
ATOM 620 C C . ALA A 1 82 ? 10.233 10.829 -6.899 1.00 97.12 82 ALA A C 1
ATOM 622 O O . ALA A 1 82 ? 11.244 10.601 -6.224 1.00 97.12 82 ALA A O 1
ATOM 623 N N . PRO A 1 83 ? 9.789 12.084 -7.123 1.00 96.44 83 PRO A N 1
ATOM 624 C CA . PRO A 1 83 ? 10.533 13.272 -6.699 1.00 96.44 83 PRO A CA 1
ATOM 625 C C . PRO A 1 83 ? 10.570 13.435 -5.174 1.00 96.44 83 PRO A C 1
ATOM 627 O O . PRO A 1 83 ? 11.497 14.038 -4.640 1.00 96.44 83 PRO A O 1
ATOM 630 N N . PHE A 1 84 ? 9.584 12.874 -4.467 1.00 97.19 84 PHE A N 1
ATOM 631 C CA . PHE A 1 84 ? 9.493 12.888 -3.010 1.00 97.19 84 PHE A CA 1
ATOM 632 C C . PHE A 1 84 ? 9.287 11.468 -2.486 1.00 97.19 84 PHE A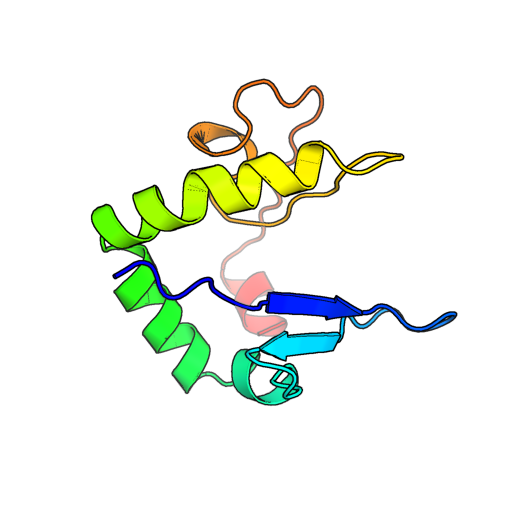 C 1
ATOM 634 O O . PHE A 1 84 ? 8.444 10.728 -2.992 1.00 97.19 84 PHE A O 1
ATOM 641 N N . LYS A 1 85 ? 10.059 11.091 -1.461 1.00 98.00 85 LYS A N 1
ATOM 642 C CA . LYS A 1 85 ? 9.996 9.777 -0.810 1.00 98.00 85 LYS A CA 1
ATOM 643 C C . LYS A 1 85 ? 10.070 9.968 0.698 1.00 98.00 85 LYS A C 1
ATOM 645 O O . LYS A 1 85 ? 10.984 10.625 1.188 1.00 98.00 85 LYS A O 1
ATOM 650 N N . VAL A 1 86 ? 9.123 9.379 1.420 1.00 97.88 86 VAL A N 1
ATOM 651 C CA . VAL A 1 86 ? 9.062 9.420 2.884 1.00 97.88 86 VAL A CA 1
ATOM 652 C C . VAL A 1 86 ? 9.123 7.989 3.403 1.00 97.88 86 VAL A C 1
ATOM 654 O O . VAL A 1 86 ? 8.423 7.119 2.892 1.00 97.88 86 VAL A O 1
ATOM 657 N N . PHE A 1 87 ? 9.965 7.744 4.407 1.00 97.12 87 PHE A N 1
ATOM 658 C CA . PHE A 1 87 ? 10.004 6.480 5.138 1.00 97.12 87 PHE A CA 1
ATOM 659 C C . PHE A 1 87 ? 9.581 6.743 6.581 1.00 97.12 87 PHE A C 1
ATOM 661 O O . PHE A 1 87 ? 10.328 7.352 7.348 1.00 97.12 87 PHE A O 1
ATOM 668 N N . LEU A 1 88 ? 8.366 6.322 6.929 1.00 95.81 88 LEU A N 1
ATOM 669 C CA . LEU A 1 88 ? 7.837 6.447 8.281 1.00 95.81 88 LEU A CA 1
ATOM 670 C C . LEU A 1 88 ? 8.253 5.226 9.109 1.00 95.81 88 LEU A C 1
ATOM 672 O O . LEU A 1 88 ? 8.052 4.087 8.691 1.00 95.81 88 LEU A O 1
ATOM 676 N N . THR A 1 89 ? 8.833 5.467 10.282 1.00 94.94 89 THR A N 1
ATOM 677 C CA . THR A 1 89 ? 9.284 4.422 11.206 1.00 94.94 89 THR A CA 1
ATOM 678 C C . THR A 1 89 ? 8.865 4.757 12.631 1.00 94.94 89 THR A C 1
ATOM 680 O O . THR A 1 89 ? 8.721 5.925 12.981 1.00 94.94 89 THR A O 1
ATOM 683 N N . ALA A 1 90 ? 8.697 3.726 13.449 1.00 94.88 90 ALA A N 1
ATOM 684 C CA . ALA A 1 90 ? 8.388 3.812 14.870 1.00 94.88 90 ALA A CA 1
ATOM 685 C C . ALA A 1 90 ? 8.977 2.581 15.579 1.00 94.88 90 ALA A C 1
ATOM 687 O O . ALA A 1 90 ? 9.331 1.595 14.916 1.00 94.88 90 ALA A O 1
ATOM 688 N N . SER A 1 91 ? 9.105 2.626 16.907 1.00 95.19 91 SER A N 1
ATOM 689 C CA . SER A 1 91 ? 9.529 1.453 17.678 1.00 95.19 91 SER A CA 1
ATOM 690 C C . SER A 1 91 ? 8.510 0.313 17.541 1.00 95.19 91 SER A C 1
ATOM 692 O O . SER A 1 91 ? 7.372 0.510 17.109 1.00 95.19 91 SER A O 1
ATOM 694 N N . SER A 1 92 ? 8.922 -0.916 17.851 1.00 92.69 92 SER A N 1
ATOM 695 C CA . SER A 1 92 ? 7.997 -2.056 17.798 1.00 92.69 92 SER A CA 1
ATOM 696 C C . SER A 1 92 ? 6.908 -1.943 18.861 1.00 92.69 92 SER A C 1
ATOM 698 O O . SER A 1 92 ? 5.784 -2.360 18.607 1.00 92.69 92 SER A O 1
ATOM 700 N N . GLU A 1 93 ? 7.242 -1.347 20.003 1.00 93.75 93 GLU A N 1
ATOM 701 C CA . GLU A 1 93 ? 6.331 -1.065 21.106 1.00 93.75 93 GLU A CA 1
ATOM 702 C C . GLU A 1 93 ? 5.240 -0.079 20.673 1.00 93.75 93 GLU A C 1
ATOM 704 O O . GLU A 1 93 ? 4.062 -0.385 20.831 1.00 93.75 93 GLU A O 1
ATOM 709 N N . GLU A 1 94 ? 5.615 1.037 20.036 1.00 93.81 94 GLU A N 1
ATOM 710 C CA . GLU A 1 94 ? 4.658 2.041 19.547 1.00 93.81 94 GLU A CA 1
ATOM 711 C C . GLU A 1 94 ? 3.702 1.435 18.511 1.00 93.81 94 GLU A C 1
ATOM 713 O O . GLU A 1 94 ? 2.487 1.585 18.589 1.00 93.81 94 GLU A O 1
ATOM 718 N N . ARG A 1 95 ? 4.236 0.643 17.572 1.00 88.38 95 ARG A N 1
ATOM 719 C CA . ARG A 1 95 ? 3.412 -0.018 16.546 1.00 88.38 95 ARG A CA 1
ATOM 720 C C . ARG A 1 95 ? 2.455 -1.063 17.112 1.00 88.38 95 ARG A C 1
ATOM 722 O O . ARG A 1 95 ? 1.488 -1.382 16.434 1.00 88.38 95 ARG A O 1
ATOM 729 N N . ALA A 1 96 ? 2.755 -1.646 18.272 1.00 85.12 96 ALA A N 1
ATOM 730 C CA . ALA A 1 96 ? 1.886 -2.624 18.921 1.00 85.12 96 ALA A CA 1
ATOM 731 C C . ALA A 1 96 ? 0.778 -1.961 19.748 1.00 85.12 96 ALA A C 1
ATOM 733 O O . ALA A 1 96 ? -0.260 -2.576 19.960 1.00 85.12 96 ALA A O 1
ATOM 734 N N . GLN A 1 97 ? 0.995 -0.730 20.216 1.00 88.12 97 GLN A N 1
ATOM 735 C CA . GLN A 1 97 ? -0.006 0.037 20.954 1.00 88.12 97 GLN A CA 1
ATOM 736 C C . GLN A 1 97 ? -1.167 0.494 20.055 1.00 88.12 97 GLN A C 1
ATOM 738 O O . G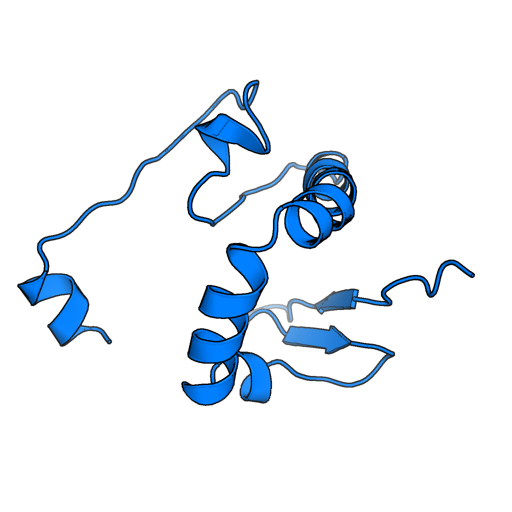LN A 1 97 ? -2.308 0.517 20.510 1.00 88.12 97 GLN A O 1
ATOM 743 N N . ASP A 1 98 ? -0.868 0.809 18.792 1.00 68.50 98 ASP A N 1
ATOM 744 C CA . ASP A 1 98 ? -1.830 1.315 17.803 1.00 68.50 98 ASP A CA 1
ATOM 745 C C . ASP A 1 98 ? -2.360 0.237 16.826 1.00 68.50 98 ASP A C 1
ATOM 747 O O . ASP A 1 98 ? -3.067 0.568 15.869 1.00 68.50 98 ASP A O 1
ATOM 751 N N . ALA A 1 99 ? -1.994 -1.037 17.027 1.00 61.81 99 ALA A N 1
ATOM 752 C CA . ALA A 1 99 ? -2.442 -2.182 16.219 1.00 61.81 99 ALA A CA 1
ATOM 753 C C . ALA A 1 99 ? -3.754 -2.784 16.742 1.00 61.81 99 ALA A C 1
ATOM 755 O O . ALA A 1 99 ? -4.616 -3.107 15.891 1.00 61.81 99 ALA A O 1
#

Sequence (99 aa):
MHKTLDLTFKTEEGSELVSVFLDGREVSKTLRTEQTGEMASKIAAIGVVRGALLKRQQDFAQNTPGLVADGRDMGTVVFVEAPFKVFLTASSEERAQDA

Secondary structure (DSSP, 8-state):
------EEEEE-TT--PEEEEETTEE-HHHHTSHHHHHHHHHHHT-HHHHHHHHHHHHHGGGSSS-----SSSIIIII-TT-S--------HHHHHH--

Radius of gyration: 15.46 Å; chains: 1; bounding box: 32×32×42 Å